Protein AF-A0A966DLJ2-F1 (afdb_monomer_lite)

Sequence (43 aa):
MATKVKLRQRKISKGRQSLYLDFYPAIPHPETGEPTRREFLGL

Radius of gyration: 11.99 Å; chains: 1; bounding box: 22×15×39 Å

Structure (mmCIF, N/CA/C/O backbone):
data_AF-A0A966DLJ2-F1
#
_entry.id   AF-A0A966DLJ2-F1
#
loop_
_atom_site.group_PDB
_atom_site.id
_atom_site.type_symbol
_atom_site.label_atom_id
_atom_site.label_alt_id
_atom_site.label_comp_id
_atom_site.label_asym_id
_atom_site.label_entity_id
_atom_site.label_seq_id
_atom_site.pdbx_PDB_ins_code
_atom_site.Cartn_x
_atom_site.Cartn_y
_atom_site.Cartn_z
_atom_site.occupancy
_atom_site.B_iso_or_equiv
_atom_site.auth_seq_id
_atom_site.auth_comp_id
_atom_site.auth_asym_id
_atom_site.auth_atom_id
_atom_site.pdbx_PDB_model_num
ATOM 1 N N . MET A 1 1 ? -3.052 -5.046 -22.111 1.00 70.00 1 MET A N 1
ATOM 2 C CA . MET A 1 1 ? -3.416 -5.647 -20.807 1.00 70.00 1 MET A CA 1
ATOM 3 C C . MET A 1 1 ? -3.535 -4.498 -19.814 1.00 70.00 1 MET A C 1
ATOM 5 O O . MET A 1 1 ? -2.585 -3.738 -19.721 1.00 70.00 1 MET A O 1
ATOM 9 N N . ALA A 1 2 ? -4.694 -4.279 -19.188 1.00 87.25 2 ALA A N 1
ATOM 10 C CA . ALA A 1 2 ? -4.897 -3.140 -18.283 1.00 87.25 2 ALA A CA 1
ATOM 11 C C . ALA A 1 2 ? -4.656 -3.555 -16.823 1.00 87.25 2 ALA A C 1
ATOM 13 O O . ALA A 1 2 ? -5.108 -4.627 -16.409 1.00 87.25 2 ALA A O 1
ATOM 14 N N . THR A 1 3 ? -3.967 -2.717 -16.048 1.00 92.38 3 THR A N 1
ATOM 15 C CA . THR A 1 3 ? -3.762 -2.935 -14.610 1.00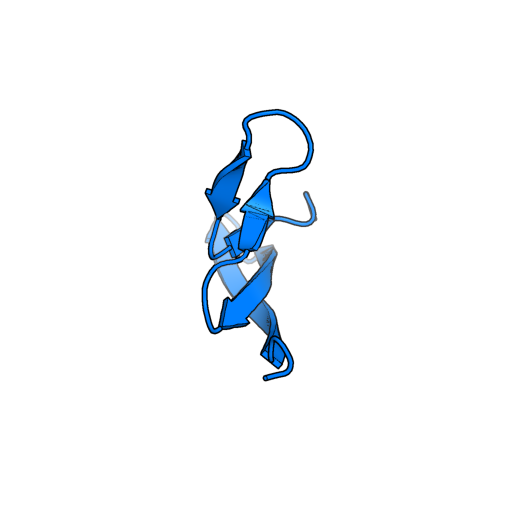 92.38 3 THR A CA 1
ATOM 16 C C . THR A 1 3 ? -5.086 -2.782 -13.872 1.00 92.38 3 THR A C 1
ATOM 18 O O . THR A 1 3 ? -5.763 -1.762 -13.995 1.00 92.38 3 THR A O 1
ATOM 21 N N . LYS A 1 4 ? -5.467 -3.788 -13.079 1.00 95.62 4 LYS A N 1
ATOM 22 C CA . LYS A 1 4 ? -6.627 -3.682 -12.189 1.00 95.62 4 LYS A CA 1
ATOM 23 C C . LYS A 1 4 ? -6.207 -2.957 -10.920 1.00 95.62 4 LYS A C 1
ATOM 25 O O . LYS A 1 4 ? -5.258 -3.386 -10.268 1.00 95.62 4 LYS A O 1
ATOM 30 N N . VAL A 1 5 ? -6.950 -1.915 -10.564 1.00 96.75 5 VAL A N 1
ATOM 31 C CA . VAL A 1 5 ? -6.733 -1.131 -9.346 1.00 96.75 5 VAL A CA 1
ATOM 32 C C . VAL A 1 5 ? -7.913 -1.347 -8.413 1.00 96.75 5 VAL A C 1
ATOM 34 O O . VAL A 1 5 ? -9.068 -1.242 -8.829 1.00 96.75 5 VAL A O 1
ATOM 37 N N . LYS A 1 6 ? -7.637 -1.687 -7.154 1.00 97.38 6 LYS A N 1
ATOM 38 C CA . LYS A 1 6 ? -8.665 -1.815 -6.115 1.00 97.38 6 LYS A CA 1
ATOM 39 C C . LYS A 1 6 ? -8.246 -1.059 -4.866 1.00 97.38 6 LYS A C 1
ATOM 41 O O . LYS A 1 6 ? -7.138 -1.261 -4.380 1.00 97.38 6 LYS A O 1
ATOM 46 N N . LEU A 1 7 ? -9.154 -0.260 -4.315 1.00 97.69 7 LEU A N 1
ATOM 47 C CA . LEU A 1 7 ? -8.997 0.292 -2.974 1.00 97.69 7 LEU A CA 1
ATOM 48 C C . LEU A 1 7 ? -9.261 -0.813 -1.947 1.00 97.69 7 LEU A C 1
ATOM 50 O O . LEU A 1 7 ? -10.272 -1.517 -2.019 1.00 97.69 7 LEU A O 1
ATOM 54 N N . ARG A 1 8 ? -8.343 -0.981 -1.000 1.00 96.88 8 ARG A N 1
ATOM 55 C CA . ARG A 1 8 ? -8.459 -1.938 0.100 1.00 96.88 8 ARG A CA 1
ATOM 56 C C . ARG A 1 8 ? -8.154 -1.254 1.422 1.00 96.88 8 ARG A C 1
ATOM 58 O O . ARG A 1 8 ? -7.464 -0.242 1.478 1.00 96.88 8 ARG A O 1
ATOM 65 N N . GLN A 1 9 ? -8.644 -1.862 2.494 1.00 96.19 9 GLN A N 1
ATOM 66 C CA . GLN A 1 9 ? -8.428 -1.404 3.860 1.00 96.19 9 GLN A CA 1
ATOM 67 C C . GLN A 1 9 ? -7.768 -2.498 4.698 1.00 96.19 9 GLN A C 1
ATOM 69 O O . GLN A 1 9 ? -8.027 -3.692 4.511 1.00 96.19 9 GLN A O 1
ATOM 74 N N . ARG A 1 10 ? -6.919 -2.094 5.644 1.00 94.12 10 ARG A N 1
ATOM 75 C CA . ARG A 1 10 ? -6.336 -2.968 6.668 1.00 94.12 10 ARG A CA 1
ATOM 76 C C . ARG A 1 10 ? -6.533 -2.329 8.038 1.00 94.12 10 ARG A C 1
ATOM 78 O O . ARG A 1 10 ? -6.257 -1.148 8.220 1.00 94.12 10 ARG A O 1
ATOM 85 N N . LYS A 1 11 ? -6.964 -3.124 9.020 1.00 95.81 11 LYS A N 1
ATOM 86 C CA . LYS A 1 11 ? -7.034 -2.680 10.418 1.00 95.81 11 LYS A CA 1
ATOM 87 C C . LYS A 1 11 ? -5.628 -2.382 10.947 1.00 95.81 11 LYS A C 1
ATOM 89 O O . LYS A 1 11 ? -4.719 -3.197 10.776 1.00 95.81 11 LYS A O 1
ATOM 94 N N . ILE A 1 12 ? -5.477 -1.238 11.602 1.00 92.88 12 ILE A N 1
ATOM 95 C CA . ILE A 1 12 ? -4.261 -0.823 12.308 1.00 92.88 12 ILE A CA 1
ATOM 96 C C . ILE A 1 12 ? -4.590 -0.559 13.788 1.00 92.88 12 ILE A C 1
ATOM 98 O O . ILE A 1 12 ? -5.700 -0.814 14.258 1.00 92.88 12 ILE A O 1
ATOM 102 N N . SER A 1 13 ? -3.605 -0.098 14.557 1.00 94.25 13 SER A N 1
ATOM 103 C CA . SER A 1 13 ? -3.753 0.119 15.998 1.00 94.25 13 SER A CA 1
ATOM 104 C C . SER A 1 13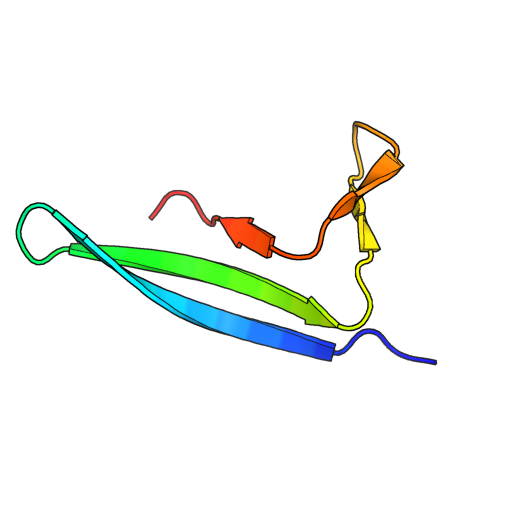 ? -4.793 1.193 16.343 1.00 94.25 13 SER A C 1
ATOM 106 O O . SER A 1 13 ? -5.060 2.115 15.564 1.00 94.25 13 SER A O 1
ATOM 108 N N . LYS A 1 14 ? -5.330 1.104 17.568 1.00 93.31 14 LYS A N 1
ATOM 109 C CA . LYS A 1 14 ? -6.287 2.068 18.144 1.00 93.31 14 LYS A CA 1
ATOM 110 C C . LYS A 1 14 ? -7.604 2.181 17.358 1.00 93.31 14 LYS A C 1
ATOM 112 O O . LYS A 1 14 ? -8.148 3.267 17.220 1.00 93.31 14 LYS A O 1
ATOM 117 N N . GLY A 1 15 ? -8.084 1.071 16.792 1.00 93.06 15 GLY A N 1
ATOM 118 C CA . GLY A 1 15 ? -9.347 1.030 16.040 1.00 93.06 15 GLY A CA 1
ATOM 119 C C . GLY A 1 15 ? -9.314 1.735 14.679 1.00 93.06 15 GLY A C 1
ATOM 120 O O . GLY A 1 15 ? -10.342 1.812 14.011 1.00 93.06 15 GLY A O 1
ATOM 121 N N . ARG A 1 16 ? -8.149 2.229 14.248 1.00 94.00 16 ARG A N 1
ATOM 122 C CA . ARG A 1 16 ? -7.984 2.913 12.963 1.00 94.00 16 ARG A CA 1
ATOM 123 C C . ARG A 1 16 ? -7.856 1.912 11.814 1.00 94.00 16 ARG A C 1
ATOM 125 O O . ARG A 1 16 ? -7.575 0.724 12.010 1.00 94.00 16 ARG A O 1
ATOM 132 N N . GLN A 1 17 ? -8.039 2.401 10.596 1.00 95.25 17 GLN A N 1
ATOM 133 C CA . GLN A 1 17 ? -7.893 1.624 9.370 1.00 95.25 17 GLN A CA 1
ATOM 134 C C . GLN A 1 17 ? -6.986 2.389 8.420 1.00 95.25 17 GLN A C 1
ATOM 136 O O . GLN A 1 17 ? -7.163 3.588 8.264 1.00 95.25 17 GLN A O 1
ATOM 141 N N . SER A 1 18 ? -6.043 1.687 7.800 1.00 95.62 18 SER A N 1
ATOM 142 C CA . SER A 1 18 ? -5.200 2.255 6.754 1.00 95.62 18 SER A CA 1
ATOM 143 C C . SER A 1 18 ? -5.700 1.801 5.390 1.00 95.62 18 SER A C 1
ATOM 145 O O . SER A 1 18 ? -6.080 0.634 5.215 1.00 95.62 18 SER A O 1
ATOM 147 N N . LEU A 1 19 ? -5.705 2.727 4.437 1.00 97.12 19 LEU A N 1
ATOM 148 C CA . LEU A 1 19 ? -6.136 2.498 3.065 1.00 97.12 19 LEU A CA 1
ATOM 149 C C . LEU A 1 19 ? -4.936 2.332 2.136 1.00 97.12 19 LEU A C 1
ATOM 151 O O . LEU A 1 19 ? -3.922 3.017 2.276 1.00 97.12 19 LEU A O 1
ATOM 155 N N . TYR A 1 20 ? -5.063 1.421 1.175 1.00 97.12 20 TYR A N 1
ATOM 156 C CA . TYR A 1 20 ? -4.050 1.201 0.151 1.00 97.12 20 TYR A CA 1
ATOM 157 C C . TYR A 1 20 ? -4.672 0.808 -1.189 1.00 97.12 20 TYR A C 1
ATOM 159 O O . TYR A 1 20 ? -5.737 0.183 -1.245 1.00 97.12 20 TYR A O 1
ATOM 167 N N . LEU A 1 21 ? -3.980 1.154 -2.268 1.00 97.50 21 LEU A N 1
ATOM 168 C CA . LEU A 1 21 ? -4.281 0.696 -3.620 1.00 97.50 21 LEU A CA 1
ATOM 169 C C . LEU A 1 21 ? -3.589 -0.650 -3.863 1.00 97.50 21 LEU A C 1
ATOM 171 O O . LEU A 1 21 ? -2.427 -0.817 -3.510 1.00 97.50 21 LEU A O 1
ATOM 175 N N . ASP A 1 22 ? -4.303 -1.620 -4.434 1.00 97.12 22 ASP A N 1
ATOM 176 C CA . ASP A 1 22 ? -3.778 -2.928 -4.860 1.00 97.12 22 ASP A CA 1
ATOM 177 C C . ASP A 1 22 ? -3.771 -2.987 -6.392 1.00 97.12 22 ASP A C 1
ATOM 179 O O . ASP A 1 22 ? -4.836 -2.953 -7.020 1.00 97.12 22 ASP A O 1
ATOM 183 N N . PHE A 1 23 ? -2.572 -3.070 -6.971 1.00 97.12 23 PHE A N 1
ATOM 184 C CA . PHE A 1 23 ? -2.316 -3.122 -8.410 1.00 97.12 23 PHE A CA 1
ATOM 185 C C . PHE A 1 23 ? -2.059 -4.567 -8.855 1.00 97.12 23 PHE A C 1
ATOM 187 O O . PHE A 1 23 ? -1.159 -5.235 -8.338 1.00 97.12 23 PHE A O 1
ATOM 194 N N . TYR A 1 24 ? -2.842 -5.079 -9.811 1.00 95.06 24 TYR A N 1
ATOM 195 C CA . TYR A 1 24 ? -2.617 -6.415 -10.374 1.00 95.06 24 TYR A CA 1
ATOM 196 C C . TYR A 1 24 ? -2.677 -6.421 -11.915 1.00 95.06 24 TYR A C 1
ATOM 198 O O . TYR A 1 24 ? -3.755 -6.161 -12.468 1.00 95.06 24 TYR A O 1
ATOM 206 N N . PRO A 1 25 ? -1.569 -6.755 -12.616 1.00 95.44 25 PRO A N 1
ATOM 207 C CA . PRO A 1 25 ? -0.231 -7.071 -12.079 1.00 95.44 25 PRO A CA 1
ATOM 208 C C . PRO A 1 25 ? 0.452 -5.853 -11.419 1.00 95.44 25 PRO A C 1
ATOM 210 O O . PRO A 1 25 ? -0.080 -4.747 -11.470 1.00 9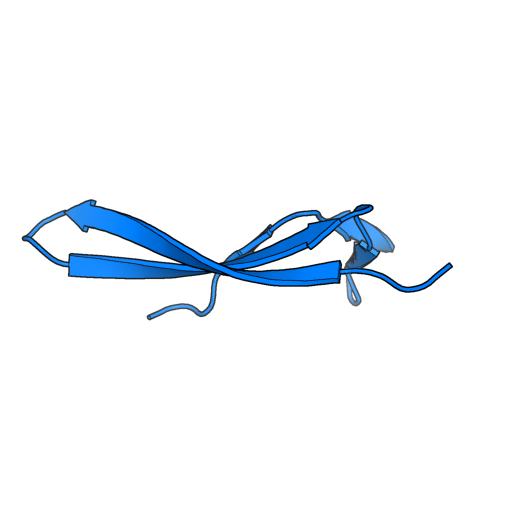5.44 25 PRO A O 1
ATOM 213 N N . ALA A 1 26 ? 1.598 -6.068 -10.762 1.00 96.19 26 ALA A N 1
ATOM 214 C CA . ALA A 1 26 ? 2.381 -4.983 -10.162 1.00 96.19 26 ALA A CA 1
ATOM 215 C C . ALA A 1 26 ? 2.812 -3.952 -11.224 1.00 96.19 26 ALA A C 1
ATOM 217 O O . ALA A 1 26 ? 3.053 -4.322 -12.376 1.00 96.19 26 ALA A O 1
ATOM 218 N N . ILE A 1 27 ? 2.917 -2.681 -10.830 1.00 95.44 27 ILE A N 1
ATOM 219 C CA . ILE A 1 27 ? 3.323 -1.56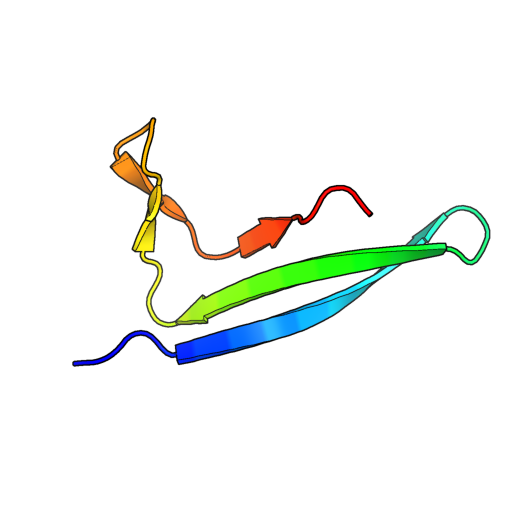1 -11.695 1.00 95.44 27 ILE A CA 1
ATOM 220 C C . ILE A 1 27 ? 4.672 -0.993 -11.235 1.00 95.44 27 ILE A C 1
ATOM 222 O O . ILE A 1 27 ? 4.961 -1.066 -10.046 1.00 95.44 27 ILE A O 1
ATOM 226 N N . PRO A 1 28 ? 5.509 -0.435 -12.121 1.00 96.31 28 PRO A N 1
ATOM 227 C CA . PRO A 1 28 ? 6.747 0.223 -11.705 1.00 96.31 28 PRO A CA 1
ATOM 228 C C . PRO A 1 28 ? 6.447 1.460 -10.846 1.00 96.31 28 PRO A C 1
ATOM 230 O O . PRO A 1 28 ? 5.592 2.273 -11.204 1.00 96.31 28 PRO A O 1
ATOM 233 N N . HIS A 1 29 ? 7.146 1.602 -9.719 1.00 94.44 29 HIS A N 1
ATOM 234 C CA . HIS A 1 29 ? 7.075 2.799 -8.883 1.00 94.44 29 HIS A CA 1
ATOM 235 C C . HIS A 1 29 ? 7.649 4.003 -9.647 1.00 94.44 29 HIS A C 1
ATOM 237 O O . HIS A 1 29 ? 8.713 3.860 -10.255 1.00 94.44 29 HIS A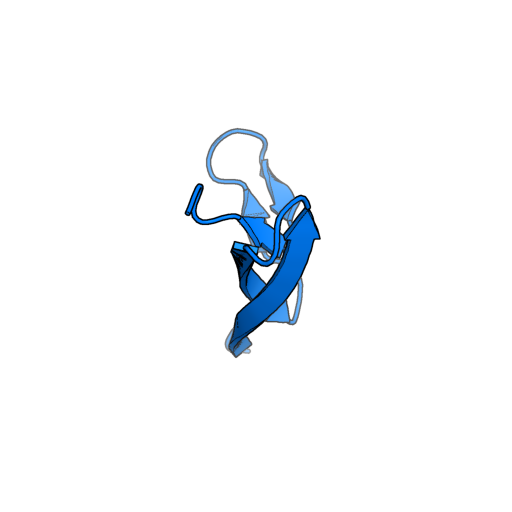 O 1
ATOM 243 N N . PRO A 1 30 ? 7.013 5.189 -9.610 1.00 91.62 30 PRO A N 1
ATOM 244 C CA . PRO A 1 30 ? 7.442 6.338 -10.411 1.00 91.62 30 PRO A CA 1
ATOM 245 C C . PRO A 1 30 ? 8.861 6.822 -10.083 1.00 91.62 30 PRO A C 1
ATOM 247 O O . PRO A 1 30 ? 9.548 7.319 -10.968 1.00 91.62 30 PRO A O 1
ATOM 250 N N . GLU A 1 31 ? 9.311 6.661 -8.836 1.00 94.06 31 GLU A N 1
ATOM 251 C CA . GLU A 1 31 ? 10.624 7.155 -8.395 1.00 94.06 31 GLU A CA 1
ATOM 252 C C . GLU A 1 31 ? 11.738 6.104 -8.481 1.00 94.06 31 GLU A C 1
ATOM 254 O O . GLU A 1 31 ? 12.866 6.431 -8.834 1.00 94.06 31 GLU A O 1
ATOM 259 N N . THR A 1 32 ? 11.444 4.841 -8.153 1.00 94.31 32 THR A N 1
ATOM 260 C CA . THR A 1 32 ? 12.470 3.786 -8.050 1.00 94.31 32 THR A CA 1
ATOM 261 C C . THR A 1 32 ? 12.487 2.870 -9.268 1.00 94.31 32 THR A C 1
ATOM 263 O O . THR A 1 32 ? 13.445 2.131 -9.467 1.00 94.31 32 THR A O 1
ATOM 266 N N . GLY A 1 33 ? 11.420 2.873 -10.075 1.00 94.31 33 GLY A N 1
ATOM 267 C CA . GLY A 1 33 ? 11.219 1.929 -11.175 1.00 94.31 33 GLY A CA 1
ATOM 268 C C . GLY A 1 33 ? 10.929 0.493 -10.725 1.00 94.31 33 GLY A C 1
ATOM 269 O O . GLY A 1 33 ? 10.590 -0.351 -11.555 1.00 94.31 33 GLY A O 1
ATOM 270 N N . GLU A 1 34 ? 11.019 0.198 -9.427 1.00 95.81 34 GLU A N 1
ATOM 271 C CA . GLU A 1 34 ? 10.805 -1.143 -8.897 1.00 95.81 34 GLU A CA 1
ATOM 272 C C . GLU A 1 34 ? 9.319 -1.532 -8.935 1.00 95.81 34 GLU A C 1
ATOM 274 O O . GLU A 1 34 ? 8.439 -0.697 -8.687 1.00 95.81 34 GLU A O 1
ATOM 279 N N . PRO A 1 35 ? 8.995 -2.804 -9.224 1.00 95.94 35 PRO A N 1
ATOM 280 C CA . PRO A 1 35 ? 7.615 -3.258 -9.293 1.00 95.94 35 PRO A CA 1
ATOM 281 C C . PRO A 1 35 ? 6.933 -3.175 -7.922 1.00 95.94 35 PRO A C 1
ATOM 283 O O . PRO A 1 35 ? 7.251 -3.904 -6.984 1.00 95.94 35 PRO A O 1
ATOM 286 N N . THR A 1 36 ? 5.916 -2.328 -7.839 1.00 96.50 36 THR A N 1
ATOM 287 C CA . THR A 1 36 ? 5.078 -2.101 -6.667 1.00 96.50 36 THR A CA 1
ATOM 288 C C . THR A 1 36 ? 3.684 -2.675 -6.880 1.00 96.50 36 THR A C 1
ATOM 290 O O . THR A 1 36 ? 3.015 -2.451 -7.889 1.00 96.50 36 THR A O 1
ATOM 293 N N . ARG A 1 37 ? 3.219 -3.440 -5.889 1.00 96.62 37 ARG A N 1
ATOM 294 C CA . ARG A 1 37 ? 1.860 -3.998 -5.865 1.00 96.62 37 ARG A CA 1
ATOM 295 C C . ARG A 1 37 ? 0.901 -3.200 -4.988 1.00 96.62 37 ARG A C 1
ATOM 297 O O . ARG A 1 37 ? -0.301 -3.230 -5.229 1.00 96.62 37 ARG A O 1
ATOM 304 N N . ARG A 1 38 ? 1.408 -2.557 -3.935 1.00 96.62 38 ARG A N 1
ATOM 305 C CA . ARG A 1 38 ? 0.591 -1.878 -2.929 1.00 96.62 38 ARG A CA 1
ATOM 306 C C . ARG A 1 38 ? 1.150 -0.501 -2.639 1.00 96.62 38 ARG A C 1
ATOM 308 O O . ARG A 1 38 ? 2.334 -0.398 -2.350 1.00 96.62 38 ARG A O 1
ATOM 315 N N . GLU A 1 39 ? 0.280 0.497 -2.632 1.00 95.81 39 GLU A N 1
ATOM 316 C CA . GLU A 1 39 ? 0.626 1.876 -2.287 1.00 95.81 39 GLU A CA 1
ATOM 317 C C . GLU A 1 39 ? -0.315 2.374 -1.190 1.00 95.81 39 GLU A C 1
ATOM 319 O O . GLU A 1 39 ? -1.537 2.313 -1.340 1.00 95.81 39 GLU A O 1
ATOM 324 N N . PHE A 1 40 ? 0.248 2.786 -0.053 1.00 95.31 40 PHE A N 1
ATOM 325 C CA . PHE A 1 40 ? -0.516 3.237 1.111 1.00 95.31 40 PHE A CA 1
ATOM 326 C C . PHE A 1 40 ? -0.833 4.725 0.998 1.00 95.31 40 PHE A C 1
ATOM 328 O O . PHE A 1 40 ? 0.053 5.526 0.730 1.00 95.31 40 PHE A O 1
ATOM 335 N N . LEU A 1 41 ? -2.082 5.099 1.281 1.00 94.75 41 LEU A N 1
ATOM 336 C CA . LEU A 1 4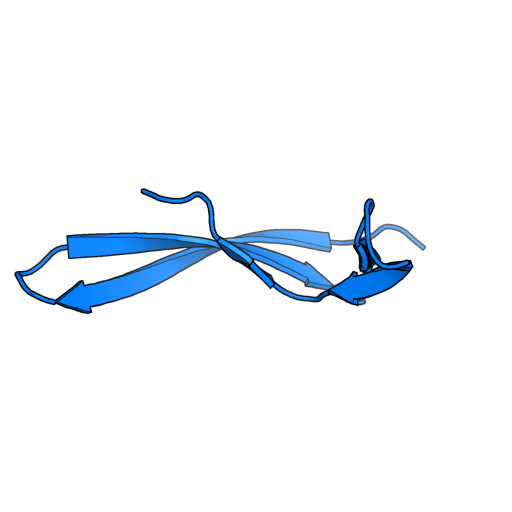1 ? -2.562 6.475 1.107 1.00 94.75 41 LEU A CA 1
ATOM 337 C C . LEU A 1 41 ? -2.179 7.425 2.257 1.00 94.75 41 LEU A C 1
ATOM 339 O O . LEU A 1 41 ? -2.512 8.603 2.204 1.00 94.75 41 LEU A O 1
ATOM 343 N N . GLY A 1 42 ? -1.525 6.926 3.312 1.00 90.25 42 GLY A N 1
ATOM 344 C CA . GLY A 1 42 ? -1.117 7.746 4.462 1.00 90.25 42 GLY A CA 1
ATOM 345 C C . GLY A 1 42 ? -2.266 8.226 5.362 1.00 90.25 42 GLY A C 1
ATOM 346 O O . GLY A 1 42 ? -2.078 9.173 6.121 1.00 90.25 42 GLY A O 1
ATOM 347 N N . LEU A 1 43 ? -3.433 7.574 5.278 1.00 82.69 43 LEU A N 1
ATOM 348 C CA . LEU A 1 43 ? -4.640 7.842 6.074 1.00 82.69 43 LEU A CA 1
ATOM 349 C C . LEU A 1 43 ? -4.772 6.886 7.271 1.00 82.69 43 LEU A C 1
ATOM 351 O O . LEU A 1 43 ? -4.370 5.699 7.130 1.00 82.69 43 LEU A O 1
#

Foldseek 3Di:
DDWDWDWDWDQDPPRDIWIKIATVPFAQDPPPRDTHGIDTPPD

pLDDT: mean 94.23, std 4.64, range [70.0, 97.69]

Secondary structure (DSSP, 8-state):
-PPEEEEEEEE-STT-EEEEEEEEEEEE-TTT--EEEEEE---